Protein AF-A0A928S7Y5-F1 (afdb_monomer)

pLDDT: mean 88.42, std 10.6, range [48.22, 98.12]

Foldseek 3Di:
DDPDDDVVVVVVVVVVVVVVVVVVVVVVVVVVVVLVVQVVVLVVLVVVADFFAALVRCCVSQNAFPDKDFLVRDDQDPDDPPKDDDRDHAQTMWGWHDGPFKIKIFHAHPVRTTHDIDIIGD

Nearest PDB structures (foldseek):
  4ygt-assembly1_A  TM=7.932E-01  e=9.807E-02  Bacillus subtilis subsp. subtilis str. 168
  2oqb-assembly1_B  TM=6.915E-01  e=1.952E+00  Rattus norvegicus
  6j9e-assembly1_J  TM=8.686E-01  e=5.631E+00  Xipdecavirus Xp10
  2khe-assembly1_A  TM=5.164E-01  e=2.353E+00  Thermus thermophilus HB8
  1w5r-assembly1_B  TM=6.915E-01  e=7.689E+00  Mycolicibacte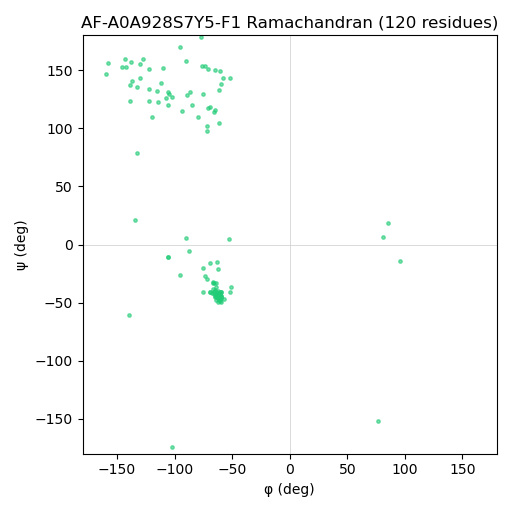rium smegmatis

Structure (mmCIF, N/CA/C/O backbone):
data_AF-A0A928S7Y5-F1
#
_entry.id   AF-A0A928S7Y5-F1
#
loop_
_atom_site.group_PDB
_atom_site.id
_atom_site.type_symbol
_atom_site.label_atom_id
_atom_site.label_alt_id
_atom_site.label_comp_id
_atom_site.label_asym_id
_atom_site.label_entity_id
_atom_site.label_seq_id
_atom_site.pdbx_PDB_ins_code
_atom_site.Cartn_x
_atom_site.Cartn_y
_atom_site.Cartn_z
_atom_site.occupancy
_atom_site.B_iso_or_equiv
_atom_site.auth_seq_id
_atom_site.auth_comp_id
_atom_site.auth_asym_id
_atom_site.auth_atom_id
_atom_site.pdbx_PDB_model_num
ATOM 1 N N . MET A 1 1 ? 12.415 15.844 -67.283 1.00 48.22 1 MET A N 1
ATOM 2 C CA . MET A 1 1 ? 13.534 15.772 -66.318 1.00 48.22 1 MET A CA 1
ATOM 3 C C . MET A 1 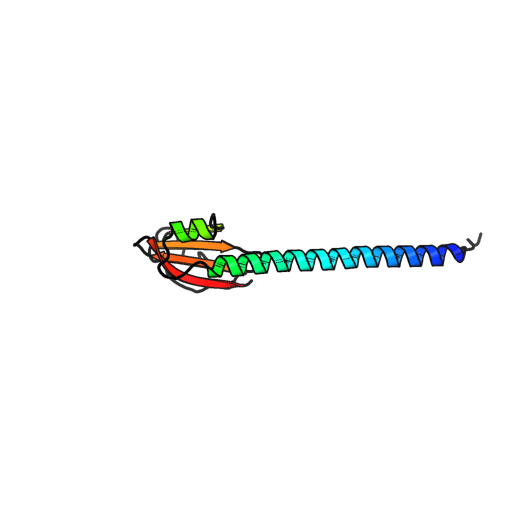1 ? 13.261 14.634 -65.350 1.00 48.22 1 MET A C 1
ATOM 5 O O . MET A 1 1 ? 12.549 14.811 -64.373 1.00 48.22 1 MET A O 1
ATOM 9 N N . SER A 1 2 ? 13.738 13.437 -65.677 1.00 51.12 2 SER A N 1
ATOM 10 C CA . SER A 1 2 ? 13.663 12.265 -64.805 1.00 51.12 2 SER A CA 1
ATOM 11 C C . SER A 1 2 ? 14.773 12.363 -63.760 1.00 51.12 2 SER A C 1
ATOM 13 O O . SER A 1 2 ? 15.949 12.264 -64.107 1.00 51.12 2 SER A O 1
ATOM 15 N N . SER A 1 3 ? 14.402 12.603 -62.501 1.00 61.44 3 SER A N 1
ATOM 16 C CA . SER A 1 3 ? 15.326 12.564 -61.365 1.00 61.44 3 SER A CA 1
ATOM 17 C C . SER A 1 3 ? 15.912 11.154 -61.257 1.00 61.44 3 SER A C 1
ATOM 19 O O . SER A 1 3 ? 15.210 10.216 -60.879 1.00 61.44 3 SER A O 1
ATOM 21 N N . GLN A 1 4 ? 17.173 10.976 -61.664 1.00 61.69 4 GLN A N 1
ATOM 22 C CA . GLN A 1 4 ? 17.891 9.723 -61.453 1.00 61.69 4 GLN A CA 1
ATOM 23 C C . GLN A 1 4 ? 18.213 9.603 -59.964 1.00 61.69 4 GLN A C 1
ATOM 25 O O . GLN A 1 4 ? 19.123 10.252 -59.449 1.00 61.69 4 GLN A O 1
ATOM 30 N N . ILE A 1 5 ? 17.434 8.784 -59.259 1.00 62.56 5 ILE A N 1
ATOM 31 C CA . ILE A 1 5 ? 17.688 8.453 -57.859 1.00 62.56 5 ILE A CA 1
ATOM 32 C C . ILE A 1 5 ? 18.994 7.654 -57.801 1.00 62.56 5 ILE A C 1
ATOM 34 O O . ILE A 1 5 ? 19.087 6.549 -58.329 1.00 62.56 5 ILE A O 1
ATOM 38 N N . ASN A 1 6 ? 20.015 8.237 -57.176 1.00 68.69 6 ASN A N 1
ATOM 39 C CA . ASN A 1 6 ? 21.343 7.646 -57.065 1.00 68.69 6 ASN A CA 1
ATOM 40 C C . ASN A 1 6 ? 21.295 6.435 -56.097 1.00 68.69 6 ASN A C 1
ATOM 42 O O . ASN A 1 6 ? 20.972 6.625 -54.918 1.00 68.69 6 ASN A O 1
ATOM 46 N N . PRO A 1 7 ? 21.589 5.195 -56.540 1.00 66.75 7 PRO A N 1
ATOM 47 C CA . PRO A 1 7 ? 21.388 3.969 -55.749 1.00 66.75 7 PRO A CA 1
ATOM 48 C C . PRO A 1 7 ? 22.220 3.916 -54.456 1.00 66.75 7 PRO A C 1
ATOM 50 O O . PRO A 1 7 ? 21.863 3.215 -53.507 1.00 66.75 7 PRO A O 1
ATOM 53 N N . THR A 1 8 ? 23.297 4.697 -54.375 1.00 70.75 8 THR A N 1
ATOM 54 C CA . THR A 1 8 ? 24.137 4.847 -53.178 1.00 70.75 8 THR A CA 1
ATOM 55 C C . THR A 1 8 ? 23.371 5.474 -52.006 1.00 70.75 8 THR A C 1
ATOM 57 O O . THR A 1 8 ? 23.572 5.085 -50.856 1.00 70.75 8 THR A O 1
ATOM 60 N N . ASN A 1 9 ? 22.420 6.370 -52.292 1.00 77.19 9 ASN A N 1
ATOM 61 C CA . ASN A 1 9 ? 21.606 7.035 -51.272 1.00 77.19 9 ASN A CA 1
ATOM 62 C C . ASN A 1 9 ? 20.585 6.076 -50.644 1.00 77.19 9 ASN A C 1
ATOM 64 O O . ASN A 1 9 ? 20.276 6.201 -49.463 1.00 77.19 9 ASN A O 1
ATOM 68 N N . TYR A 1 10 ? 20.110 5.074 -51.393 1.00 81.44 10 TYR A N 1
ATOM 69 C CA . TYR A 1 10 ? 19.158 4.085 -50.881 1.00 81.44 10 TYR A CA 1
ATOM 70 C C . TYR A 1 10 ? 19.771 3.226 -49.769 1.00 81.44 10 TYR A C 1
ATOM 72 O O . TYR A 1 10 ? 19.163 3.035 -48.720 1.00 81.44 10 TYR A O 1
ATOM 80 N N . ARG A 1 11 ? 21.014 2.761 -49.954 1.00 86.50 11 ARG A N 1
ATOM 81 C CA . ARG A 1 11 ? 21.723 1.969 -48.936 1.00 86.50 11 ARG A CA 1
ATOM 82 C C . ARG A 1 11 ? 21.959 2.767 -47.655 1.00 86.50 11 ARG A C 1
ATOM 84 O O . ARG A 1 11 ? 21.751 2.234 -46.571 1.00 86.50 11 ARG A O 1
ATOM 91 N N . LEU A 1 12 ? 22.347 4.038 -47.779 1.00 87.31 12 LEU A N 1
ATOM 92 C CA . LEU A 1 12 ? 22.537 4.931 -46.634 1.00 87.31 12 LEU A CA 1
ATOM 93 C C . LEU A 1 12 ? 21.228 5.126 -45.851 1.00 87.31 12 LEU A C 1
ATOM 95 O O . LEU A 1 12 ? 21.218 4.990 -44.632 1.00 87.31 12 LEU A O 1
ATOM 99 N N . VAL A 1 13 ? 20.120 5.388 -46.551 1.00 87.75 13 VAL A N 1
ATOM 100 C CA . VAL A 1 13 ? 18.797 5.562 -45.929 1.00 87.75 13 VAL A CA 1
ATOM 101 C C . VAL A 1 13 ? 18.358 4.291 -45.200 1.00 87.75 13 VAL A C 1
ATOM 103 O O . VAL A 1 13 ? 17.895 4.378 -44.067 1.00 87.75 13 VAL A O 1
ATOM 106 N N . VAL A 1 14 ? 18.560 3.109 -45.793 1.00 91.12 14 VAL A N 1
ATOM 107 C CA . VAL A 1 14 ? 18.250 1.827 -45.138 1.00 91.12 14 VAL A CA 1
ATOM 108 C C . VAL A 1 14 ? 19.053 1.651 -43.845 1.00 91.12 14 VAL A C 1
ATOM 110 O O . VAL A 1 14 ? 18.476 1.293 -42.821 1.00 91.12 14 VAL A O 1
ATOM 113 N N . TRP A 1 15 ? 20.354 1.960 -43.843 1.00 94.25 15 TRP A N 1
ATOM 114 C CA . TRP A 1 15 ? 21.174 1.878 -42.627 1.00 94.25 15 TRP A CA 1
ATOM 115 C C . TRP A 1 15 ? 20.746 2.870 -41.544 1.00 94.25 15 TRP A C 1
ATOM 117 O O . TRP A 1 15 ? 20.706 2.503 -40.371 1.00 94.25 15 TRP A O 1
ATOM 127 N N . ILE A 1 16 ? 20.374 4.096 -41.924 1.00 92.94 16 ILE A N 1
ATOM 128 C CA . ILE A 1 16 ? 19.844 5.092 -40.983 1.00 92.94 16 ILE A CA 1
ATOM 129 C C . ILE A 1 16 ? 18.535 4.590 -40.363 1.00 92.94 16 ILE A C 1
ATOM 131 O O . ILE A 1 16 ? 18.375 4.657 -39.148 1.00 92.94 16 ILE A O 1
ATOM 135 N N . LEU A 1 17 ? 17.622 4.031 -41.163 1.00 93.00 17 LEU A N 1
ATOM 136 C CA . LEU A 1 17 ? 16.362 3.480 -40.658 1.00 93.00 17 LEU A CA 1
ATOM 137 C C . LEU A 1 17 ? 16.590 2.307 -39.697 1.00 93.00 17 LEU A C 1
ATOM 139 O O . LEU A 1 17 ? 15.946 2.249 -38.652 1.00 93.00 17 LEU A O 1
ATOM 143 N N . ILE A 1 18 ? 17.533 1.410 -40.002 1.00 94.19 18 ILE A N 1
ATOM 144 C CA . ILE A 1 18 ? 17.913 0.315 -39.098 1.00 94.19 18 ILE A CA 1
ATOM 145 C C . ILE A 1 18 ? 18.466 0.876 -37.783 1.00 94.19 18 ILE A C 1
ATOM 147 O O . ILE A 1 18 ? 18.038 0.446 -36.715 1.00 94.19 18 ILE A O 1
ATOM 151 N N . ALA A 1 19 ? 19.371 1.856 -37.838 1.00 93.50 19 ALA A N 1
ATOM 152 C CA . ALA A 1 19 ? 19.932 2.473 -36.638 1.00 93.50 19 ALA A CA 1
ATOM 153 C C . ALA A 1 19 ? 18.847 3.142 -35.776 1.00 93.50 19 ALA A C 1
ATOM 155 O O . ALA A 1 19 ? 18.824 2.948 -34.562 1.00 93.50 19 ALA A O 1
ATOM 156 N N . VAL A 1 20 ? 17.904 3.860 -36.395 1.00 95.00 20 VAL A N 1
ATOM 157 C CA . VAL A 1 20 ? 16.762 4.470 -35.695 1.00 95.00 20 VAL A CA 1
ATOM 158 C C . VAL A 1 20 ? 15.884 3.403 -35.041 1.00 95.00 20 VAL A C 1
ATOM 160 O O . VAL A 1 20 ? 15.540 3.538 -33.868 1.00 95.00 20 VAL A O 1
ATOM 163 N N . LEU A 1 21 ? 15.560 2.318 -35.751 1.00 93.69 21 LEU A N 1
ATOM 164 C CA . LEU A 1 21 ? 14.771 1.214 -35.196 1.00 93.69 21 LEU A CA 1
ATOM 165 C C . LEU A 1 21 ? 15.475 0.533 -34.017 1.00 93.69 21 LEU A C 1
ATOM 167 O O . LEU A 1 21 ? 14.823 0.221 -33.025 1.00 93.69 21 LEU A O 1
ATOM 171 N N . LEU A 1 22 ? 16.795 0.343 -34.088 1.00 93.81 22 LEU A N 1
ATOM 172 C CA . LEU A 1 22 ? 17.576 -0.225 -32.987 1.00 93.8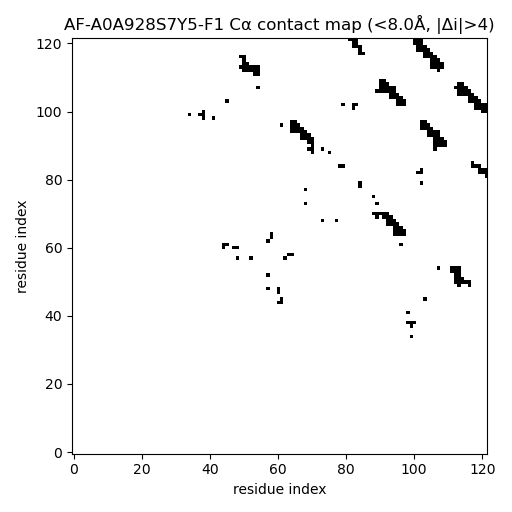1 22 LEU A CA 1
ATOM 173 C C . LEU A 1 22 ? 17.590 0.696 -31.762 1.00 93.81 22 LEU A C 1
ATOM 175 O O . LEU A 1 22 ? 17.406 0.220 -30.642 1.00 93.81 22 LEU A O 1
ATOM 179 N N . ILE A 1 23 ? 17.750 2.007 -31.963 1.00 93.06 23 ILE A N 1
ATOM 180 C CA . ILE A 1 23 ? 17.706 2.994 -30.875 1.00 93.06 23 ILE A CA 1
ATOM 181 C C . ILE A 1 23 ? 16.322 2.987 -30.220 1.00 93.06 23 ILE A C 1
ATOM 183 O O . ILE A 1 23 ? 16.226 2.840 -29.002 1.00 93.06 23 ILE A O 1
ATOM 187 N N . LEU A 1 24 ? 15.247 3.059 -31.008 1.00 92.69 24 LEU A N 1
ATOM 188 C CA . LEU A 1 24 ? 13.879 3.012 -30.486 1.00 92.69 24 LEU A CA 1
ATOM 189 C C . LEU A 1 24 ? 13.585 1.690 -29.763 1.00 92.69 24 LEU A C 1
ATOM 191 O O . LEU A 1 24 ? 13.009 1.699 -28.675 1.00 92.69 24 LEU A O 1
ATOM 195 N N . GLY A 1 25 ? 14.038 0.565 -30.319 1.00 91.88 25 GLY A N 1
ATOM 196 C CA . GLY A 1 25 ? 13.932 -0.748 -29.686 1.00 91.88 25 GLY A CA 1
ATOM 197 C C . GLY A 1 25 ? 14.648 -0.803 -28.335 1.00 91.88 25 GLY A C 1
ATOM 198 O O . GLY A 1 25 ? 14.064 -1.249 -27.349 1.00 91.88 25 GLY A O 1
ATOM 199 N N . SER A 1 26 ? 15.878 -0.286 -28.252 1.00 91.19 26 SER A N 1
ATOM 200 C CA . SER A 1 26 ? 16.627 -0.227 -26.988 1.00 91.19 26 SER A CA 1
ATOM 201 C C . SER A 1 26 ? 15.958 0.665 -25.942 1.00 91.19 26 SER A C 1
ATOM 203 O O . SER A 1 26 ? 15.936 0.307 -24.764 1.00 91.19 26 SER A O 1
ATOM 205 N N . LEU A 1 27 ? 15.347 1.778 -26.366 1.00 90.12 27 LEU A N 1
ATOM 206 C CA . LEU A 1 27 ? 14.617 2.675 -25.474 1.00 90.12 27 LEU A CA 1
ATOM 207 C C . LEU A 1 27 ? 13.412 1.953 -24.860 1.00 90.12 27 LEU A C 1
ATOM 209 O O . LEU A 1 27 ? 13.195 2.025 -23.653 1.00 90.12 27 LEU A O 1
ATOM 213 N N . PHE A 1 28 ? 12.668 1.200 -25.672 1.00 88.88 28 PHE A N 1
ATOM 214 C CA . PHE A 1 28 ? 11.512 0.437 -25.207 1.00 88.88 28 PHE A CA 1
ATOM 215 C C . PHE A 1 28 ? 11.904 -0.641 -24.186 1.00 88.88 28 PHE A C 1
ATOM 217 O O . PHE A 1 28 ? 11.260 -0.784 -23.146 1.00 88.88 28 PHE A O 1
ATOM 224 N N . VAL A 1 29 ? 13.004 -1.358 -24.438 1.00 88.25 29 VAL A N 1
ATOM 225 C CA . VAL A 1 29 ? 13.540 -2.357 -23.499 1.00 88.25 29 VAL A CA 1
ATOM 226 C C . VAL A 1 29 ? 13.982 -1.703 -22.188 1.00 88.25 29 VAL A C 1
ATOM 228 O O . VAL A 1 29 ? 13.639 -2.202 -21.116 1.00 88.25 29 VAL A O 1
ATOM 231 N N . ALA A 1 30 ? 14.693 -0.574 -22.252 1.00 86.69 30 ALA A N 1
ATOM 232 C CA . ALA A 1 30 ? 15.136 0.151 -21.064 1.00 86.69 30 ALA A CA 1
ATOM 233 C C . ALA A 1 30 ? 13.948 0.604 -20.199 1.00 86.69 30 ALA A C 1
ATOM 235 O O . ALA A 1 30 ? 13.953 0.383 -18.988 1.00 86.69 30 ALA A O 1
ATOM 236 N N . VAL A 1 31 ? 12.897 1.153 -20.817 1.00 84.75 31 VAL A N 1
ATOM 237 C CA . VAL A 1 31 ? 11.660 1.534 -20.117 1.00 84.75 31 VAL A CA 1
ATOM 238 C C . VAL A 1 31 ? 11.013 0.321 -19.442 1.00 84.75 31 VAL A C 1
ATOM 240 O O . VAL A 1 31 ? 10.650 0.397 -18.269 1.00 84.75 31 VAL A O 1
ATOM 243 N N . GLY A 1 32 ? 10.924 -0.818 -20.135 1.00 78.69 32 GLY A N 1
ATOM 244 C CA . GLY A 1 32 ? 10.370 -2.050 -19.566 1.00 78.69 32 GLY A CA 1
ATOM 245 C C . GLY A 1 32 ? 11.136 -2.555 -18.337 1.00 78.69 32 GLY A C 1
ATOM 246 O O . GLY A 1 32 ? 10.523 -2.966 -17.350 1.00 78.69 32 GLY A O 1
ATOM 247 N N . ILE A 1 33 ? 12.471 -2.485 -18.361 1.00 79.62 33 ILE A N 1
ATOM 248 C CA . ILE A 1 33 ? 13.319 -2.869 -17.221 1.00 79.62 33 ILE A CA 1
ATOM 249 C C . ILE A 1 33 ? 13.067 -1.945 -16.028 1.00 79.62 33 ILE A C 1
ATOM 251 O O . ILE A 1 33 ? 12.843 -2.431 -14.921 1.00 79.62 33 ILE A O 1
ATOM 255 N N . VAL A 1 34 ? 13.047 -0.630 -16.256 1.00 79.25 34 VAL A N 1
ATOM 256 C CA . VAL A 1 34 ? 12.827 0.367 -15.199 1.00 79.25 34 VAL A CA 1
ATOM 257 C C . VAL A 1 34 ? 11.464 0.165 -14.531 1.00 79.25 34 VAL A C 1
ATOM 259 O O . VAL A 1 34 ? 11.388 0.097 -13.304 1.00 79.25 34 VAL A O 1
ATOM 262 N N . LEU A 1 35 ? 10.397 -0.015 -15.316 1.00 75.69 35 LEU A N 1
ATOM 263 C CA . LEU A 1 35 ? 9.055 -0.278 -14.783 1.00 75.69 35 LEU A CA 1
ATOM 264 C C . LEU A 1 35 ? 9.010 -1.561 -13.940 1.00 75.69 35 LEU A C 1
ATOM 266 O O . LEU A 1 35 ? 8.399 -1.584 -12.869 1.00 75.69 35 LEU A O 1
ATOM 270 N N . LYS A 1 36 ? 9.700 -2.620 -14.381 1.00 73.12 36 LYS A N 1
ATOM 271 C CA . LYS A 1 36 ? 9.783 -3.880 -13.634 1.00 73.12 36 LYS A CA 1
ATOM 272 C C . LYS A 1 36 ? 10.527 -3.713 -12.305 1.00 73.12 36 LYS A C 1
ATOM 274 O O . LYS A 1 36 ? 10.086 -4.274 -11.300 1.00 73.12 36 LYS A O 1
ATOM 279 N N . SER A 1 37 ? 11.614 -2.941 -12.282 1.00 71.12 37 SER A N 1
ATOM 280 C CA . SER A 1 37 ? 12.368 -2.653 -11.057 1.00 71.12 37 SER A CA 1
ATOM 281 C C . SER A 1 37 ? 11.502 -1.935 -10.021 1.00 71.12 37 SER A C 1
ATOM 283 O O . SER A 1 37 ? 11.401 -2.423 -8.894 1.00 71.12 37 SER A O 1
ATOM 285 N N . PHE A 1 38 ? 10.781 -0.879 -10.414 1.00 71.81 38 PHE A N 1
ATOM 286 C CA . PHE A 1 38 ? 9.874 -0.160 -9.510 1.00 71.81 38 PHE A CA 1
ATOM 287 C C . PHE A 1 38 ? 8.765 -1.053 -8.940 1.00 71.81 38 PHE A C 1
ATOM 289 O O . PHE A 1 38 ? 8.457 -0.986 -7.747 1.00 71.81 38 PHE A O 1
ATOM 296 N N . ARG A 1 39 ? 8.187 -1.935 -9.766 1.00 74.00 39 ARG A N 1
ATOM 297 C CA . ARG A 1 39 ? 7.173 -2.890 -9.300 1.00 74.00 39 ARG A CA 1
ATOM 298 C C . ARG A 1 39 ? 7.743 -3.857 -8.263 1.00 74.00 39 ARG A C 1
ATOM 300 O O . ARG A 1 39 ? 7.112 -4.085 -7.234 1.00 74.00 39 ARG A O 1
ATOM 307 N N . SER A 1 40 ? 8.935 -4.404 -8.509 1.00 71.06 40 SER A N 1
ATOM 308 C CA . SER A 1 40 ? 9.568 -5.349 -7.581 1.00 71.06 40 SER A CA 1
ATOM 309 C C . SER A 1 40 ? 9.886 -4.717 -6.224 1.00 71.06 40 SER A C 1
ATOM 311 O O . SER A 1 40 ? 9.585 -5.306 -5.190 1.00 71.06 40 SER A O 1
ATOM 313 N N . GLU A 1 41 ? 10.399 -3.486 -6.219 1.00 78.12 41 GLU A N 1
ATOM 314 C CA . GLU A 1 41 ? 10.722 -2.757 -4.992 1.00 78.12 41 GLU A CA 1
ATOM 315 C C . GLU A 1 41 ? 9.467 -2.448 -4.168 1.00 78.12 41 GLU A C 1
ATOM 317 O O . GLU A 1 41 ? 9.456 -2.617 -2.946 1.00 78.12 41 GLU A O 1
ATOM 322 N N . THR A 1 42 ? 8.378 -2.073 -4.846 1.00 81.94 42 THR A N 1
ATOM 323 C CA . THR A 1 42 ? 7.085 -1.806 -4.206 1.00 81.94 42 THR A CA 1
ATOM 324 C C . THR A 1 42 ? 6.550 -3.057 -3.505 1.00 81.94 42 THR A C 1
ATOM 326 O O . THR A 1 42 ? 6.188 -3.002 -2.331 1.00 81.94 42 THR A O 1
ATOM 329 N N . VAL A 1 43 ? 6.557 -4.207 -4.189 1.00 81.69 43 VAL A N 1
ATOM 330 C CA . VAL A 1 43 ? 6.071 -5.478 -3.628 1.00 81.69 43 VAL A CA 1
ATOM 331 C C . VAL A 1 43 ? 6.897 -5.914 -2.419 1.00 81.69 43 VAL A C 1
ATOM 333 O O . VAL A 1 43 ? 6.327 -6.297 -1.399 1.00 81.69 43 VAL A O 1
ATOM 336 N N . GLU A 1 44 ? 8.225 -5.848 -2.506 1.00 86.75 44 GLU A N 1
ATOM 337 C CA . GLU A 1 44 ? 9.097 -6.252 -1.396 1.00 86.75 44 GLU A CA 1
ATOM 338 C C . GLU A 1 44 ? 8.970 -5.323 -0.184 1.00 86.75 44 GLU A C 1
ATOM 340 O O . GLU A 1 44 ? 9.046 -5.775 0.958 1.00 86.75 44 GLU A O 1
ATOM 345 N N . THR A 1 45 ? 8.719 -4.034 -0.409 1.00 89.00 45 THR A N 1
ATOM 346 C CA . THR A 1 45 ? 8.481 -3.077 0.679 1.00 89.00 45 THR A CA 1
ATOM 347 C C . THR A 1 45 ? 7.144 -3.346 1.369 1.00 89.00 45 THR A C 1
ATOM 349 O O . THR A 1 45 ? 7.075 -3.340 2.596 1.00 89.00 45 THR A O 1
ATOM 352 N N . TRP A 1 46 ? 6.093 -3.662 0.607 1.00 92.06 46 TRP A N 1
ATOM 353 C CA . TRP A 1 46 ? 4.758 -3.941 1.150 1.00 92.06 46 TRP A CA 1
ATOM 354 C C . TRP A 1 46 ? 4.700 -5.222 1.984 1.00 92.06 46 TRP A C 1
ATOM 356 O O . TRP A 1 46 ? 3.991 -5.260 2.984 1.00 92.06 46 TRP A O 1
ATOM 366 N N . LYS A 1 47 ? 5.506 -6.236 1.647 1.00 90.56 47 LYS A N 1
ATOM 367 C CA . LYS A 1 47 ? 5.634 -7.478 2.435 1.00 90.56 47 LYS A CA 1
ATOM 368 C C . LYS A 1 47 ? 6.189 -7.277 3.849 1.00 90.56 47 LYS A C 1
ATOM 370 O O . LYS A 1 47 ? 6.115 -8.199 4.658 1.00 90.56 47 LYS A O 1
ATOM 375 N N . ARG A 1 48 ? 6.784 -6.116 4.146 1.00 92.31 48 ARG A N 1
ATOM 376 C CA . ARG A 1 48 ? 7.322 -5.814 5.482 1.00 92.31 48 ARG A CA 1
ATOM 377 C C . ARG A 1 48 ? 6.233 -5.490 6.497 1.00 92.31 48 ARG A C 1
ATOM 379 O O . ARG A 1 48 ? 6.513 -5.586 7.683 1.00 92.31 48 ARG A O 1
ATOM 386 N N . VAL A 1 49 ? 5.041 -5.110 6.038 1.00 96.06 49 VAL A N 1
ATOM 387 C CA . VAL A 1 49 ? 3.907 -4.800 6.909 1.00 96.06 49 VAL A CA 1
ATOM 388 C C . VAL A 1 49 ? 3.137 -6.074 7.227 1.00 96.06 49 VAL A C 1
ATOM 390 O O . VAL A 1 49 ? 2.799 -6.847 6.329 1.00 96.06 49 VAL A O 1
ATOM 393 N N . GLN A 1 50 ? 2.849 -6.279 8.507 1.00 96.94 50 GLN A N 1
ATOM 394 C CA . GLN A 1 50 ? 2.162 -7.453 9.028 1.00 96.94 50 GLN A CA 1
ATOM 395 C C . GLN A 1 50 ? 0.961 -7.059 9.891 1.00 96.94 50 GLN A C 1
ATOM 397 O O . GLN A 1 50 ? 0.849 -5.942 10.393 1.00 96.94 50 GLN A O 1
ATOM 402 N N . ILE A 1 51 ? 0.037 -8.006 10.061 1.00 97.50 51 ILE A N 1
ATOM 403 C CA . ILE A 1 51 ? -1.073 -7.862 11.007 1.00 97.50 51 ILE A CA 1
ATOM 404 C C . ILE A 1 51 ? -0.489 -7.710 12.418 1.00 97.50 51 ILE A C 1
ATOM 406 O O . ILE A 1 51 ? 0.381 -8.482 12.816 1.00 97.50 51 ILE A O 1
ATOM 410 N N . GLY A 1 52 ? -0.981 -6.724 13.165 1.00 97.81 52 GLY A N 1
ATOM 411 C CA . GLY A 1 52 ? -0.501 -6.352 14.496 1.00 97.81 52 GLY A CA 1
ATOM 412 C C . GLY A 1 52 ? 0.513 -5.204 14.520 1.00 97.81 52 GLY A C 1
ATOM 413 O O . GLY A 1 52 ? 0.719 -4.623 15.589 1.00 97.81 52 GLY A O 1
ATOM 414 N N . ASP A 1 53 ? 1.100 -4.821 13.380 1.00 98.00 53 ASP A N 1
ATOM 415 C CA . ASP A 1 53 ? 1.990 -3.654 13.309 1.00 98.00 53 ASP A CA 1
ATOM 416 C C . ASP A 1 53 ? 1.256 -2.375 13.720 1.00 98.00 53 ASP A C 1
ATOM 418 O O . ASP A 1 53 ? 0.054 -2.238 13.506 1.00 98.00 53 ASP A O 1
ATOM 422 N N . THR A 1 54 ? 1.964 -1.411 14.306 1.00 98.12 54 THR A N 1
ATOM 423 C CA . THR A 1 54 ? 1.365 -0.110 14.633 1.00 98.12 54 THR A CA 1
ATOM 424 C C . THR A 1 54 ? 1.210 0.754 13.385 1.00 98.12 54 THR A C 1
ATOM 426 O O . THR A 1 54 ? 1.999 0.651 12.443 1.00 98.12 54 THR A O 1
ATOM 429 N N . GLU A 1 55 ? 0.244 1.674 13.392 1.00 97.31 55 GLU A N 1
ATOM 430 C CA . GLU A 1 55 ? 0.085 2.661 12.315 1.00 97.31 55 GLU A CA 1
ATOM 431 C C . GLU A 1 55 ? 1.402 3.412 12.020 1.00 97.31 55 GLU A C 1
ATOM 433 O O . GLU A 1 55 ? 1.767 3.608 10.857 1.00 97.31 55 GLU A O 1
ATOM 438 N N . ASP A 1 56 ? 2.158 3.775 13.058 1.00 97.56 56 ASP A N 1
ATOM 439 C CA . ASP A 1 56 ? 3.450 4.452 12.912 1.00 97.56 56 ASP A CA 1
ATOM 440 C C . ASP A 1 56 ? 4.514 3.564 12.254 1.00 97.56 56 ASP A C 1
ATOM 442 O O . ASP A 1 56 ? 5.289 4.048 11.423 1.00 97.56 56 ASP A O 1
ATOM 446 N N . ALA A 1 57 ? 4.547 2.263 12.567 1.00 97.12 57 ALA A N 1
ATOM 447 C CA . ALA A 1 57 ? 5.452 1.318 11.916 1.00 97.12 57 ALA A CA 1
ATOM 448 C C . ALA A 1 57 ? 5.128 1.186 10.421 1.00 97.12 57 ALA A C 1
ATOM 450 O O . ALA A 1 57 ? 6.034 1.254 9.587 1.00 97.12 57 ALA A O 1
ATOM 451 N N . VAL A 1 58 ? 3.839 1.109 10.068 1.00 97.12 58 VAL A N 1
ATOM 452 C CA . VAL A 1 58 ? 3.377 1.089 8.670 1.00 97.12 58 VAL A CA 1
ATOM 453 C C . VAL A 1 58 ? 3.811 2.353 7.935 1.00 97.12 58 VAL A C 1
ATOM 455 O O . VAL A 1 58 ? 4.400 2.275 6.857 1.00 97.12 58 VAL A O 1
ATOM 458 N N . ARG A 1 59 ? 3.570 3.532 8.518 1.00 96.56 59 ARG A N 1
ATOM 459 C CA . ARG A 1 59 ? 3.949 4.819 7.913 1.00 96.56 59 ARG A CA 1
ATOM 460 C C . ARG A 1 59 ? 5.460 4.990 7.801 1.00 96.56 59 ARG A C 1
ATOM 462 O O . ARG A 1 59 ? 5.931 5.585 6.837 1.00 96.56 59 ARG A O 1
ATOM 469 N N . THR A 1 60 ? 6.225 4.447 8.742 1.00 95.75 60 THR A N 1
ATOM 470 C CA . THR A 1 60 ? 7.692 4.452 8.681 1.00 95.75 60 THR A CA 1
ATOM 471 C C . THR A 1 60 ? 8.200 3.535 7.569 1.00 95.75 60 THR A C 1
ATOM 473 O O . THR A 1 60 ? 9.118 3.906 6.841 1.00 95.75 60 THR A O 1
ATOM 476 N N . ALA A 1 61 ? 7.592 2.358 7.402 1.00 94.50 61 ALA A N 1
ATOM 477 C CA . ALA A 1 61 ? 7.998 1.379 6.399 1.00 94.50 61 ALA A CA 1
ATOM 478 C C . ALA A 1 61 ? 7.581 1.765 4.972 1.00 94.50 61 ALA A C 1
ATOM 480 O O . ALA A 1 61 ? 8.350 1.564 4.033 1.00 94.50 61 ALA A O 1
ATOM 481 N N . LEU A 1 62 ? 6.365 2.292 4.805 1.00 94.12 62 LEU A N 1
ATOM 482 C CA . LEU A 1 62 ? 5.745 2.546 3.499 1.00 94.12 62 LEU A CA 1
ATOM 483 C C . LEU A 1 62 ? 5.719 4.028 3.105 1.00 94.12 62 LEU A C 1
ATOM 485 O O . LEU A 1 62 ? 5.379 4.366 1.972 1.00 94.12 62 LEU A O 1
ATOM 489 N N . GLY A 1 63 ? 6.045 4.923 4.035 1.00 94.12 63 GLY A N 1
ATOM 490 C CA . GLY A 1 63 ? 5.930 6.361 3.849 1.00 94.12 63 GLY A CA 1
ATOM 491 C C . GLY A 1 63 ? 4.488 6.866 3.950 1.00 94.12 63 GLY A C 1
ATOM 492 O O . GLY A 1 63 ? 3.627 6.315 4.648 1.00 94.12 63 GLY A O 1
ATOM 493 N N . LYS A 1 64 ? 4.222 7.974 3.253 1.00 95.19 64 LYS A N 1
ATOM 494 C CA . LYS A 1 64 ? 2.918 8.642 3.270 1.00 95.19 64 LYS A CA 1
ATOM 495 C C . LYS A 1 64 ? 1.900 7.853 2.429 1.00 95.19 64 LYS A C 1
ATOM 497 O O . LYS A 1 64 ? 2.190 7.578 1.265 1.00 95.19 64 LYS A O 1
ATOM 502 N N . PRO A 1 65 ? 0.703 7.541 2.959 1.00 96.25 65 PRO A N 1
ATOM 503 C CA . PRO A 1 65 ? -0.341 6.898 2.172 1.00 96.25 65 PRO A CA 1
ATOM 504 C C . PRO A 1 65 ? -0.825 7.814 1.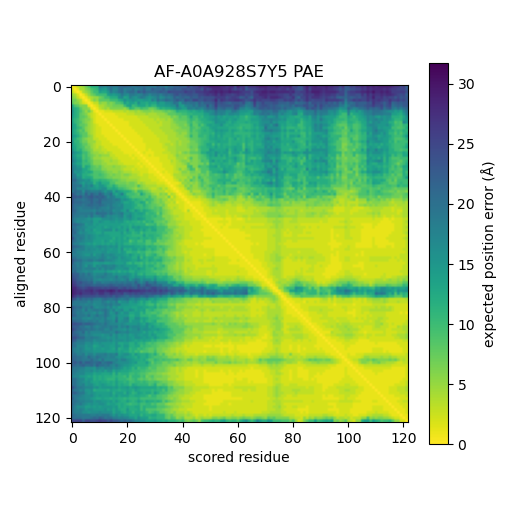042 1.00 96.25 65 PRO A C 1
ATOM 506 O O . PRO A 1 65 ? -0.834 9.041 1.167 1.00 96.25 65 PRO A O 1
ATOM 509 N N . PHE A 1 66 ? -1.268 7.202 -0.055 1.00 95.12 66 PHE A N 1
ATOM 510 C CA . PHE A 1 66 ? -1.917 7.899 -1.163 1.00 95.12 66 PHE A CA 1
ATOM 511 C C . PHE A 1 66 ? -3.250 8.509 -0.718 1.00 95.12 66 PHE A C 1
ATOM 513 O O . PHE A 1 66 ? -3.540 9.669 -1.017 1.00 95.12 66 PHE A O 1
ATOM 520 N N . ARG A 1 67 ? -4.051 7.734 0.023 1.00 94.81 67 ARG A N 1
ATOM 521 C CA . ARG A 1 67 ? -5.307 8.171 0.643 1.00 94.81 67 ARG A CA 1
ATOM 522 C C . ARG A 1 67 ? -5.470 7.533 2.012 1.00 94.81 67 ARG A C 1
ATOM 524 O O . ARG A 1 67 ? -4.983 6.435 2.255 1.00 94.81 67 ARG A O 1
ATOM 531 N N . GLU A 1 68 ? -6.200 8.209 2.882 1.00 94.88 68 GLU A N 1
ATOM 532 C CA . GLU A 1 68 ? -6.603 7.682 4.179 1.00 94.88 68 GLU A CA 1
ATOM 533 C C . GLU A 1 68 ? -8.068 8.029 4.433 1.00 94.88 68 GLU A C 1
ATOM 535 O O . GLU A 1 68 ? -8.525 9.124 4.098 1.00 94.88 68 GLU A O 1
ATOM 540 N N . TYR A 1 69 ? -8.806 7.087 5.012 1.00 94.75 69 TYR A N 1
ATOM 541 C CA . TYR A 1 69 ? -10.207 7.277 5.374 1.00 94.75 69 TYR A CA 1
ATOM 542 C C . TYR A 1 69 ? -10.433 6.798 6.801 1.00 94.75 69 TYR A C 1
ATOM 544 O O . TYR A 1 69 ? -9.956 5.731 7.182 1.00 94.75 69 TYR A O 1
ATOM 552 N N . SER A 1 70 ? -11.164 7.582 7.593 1.00 93.06 70 SER A N 1
ATOM 553 C CA . SER A 1 70 ? -11.667 7.151 8.897 1.00 93.06 70 SER A CA 1
ATOM 554 C C . SER A 1 70 ? -13.045 6.511 8.756 1.00 93.06 70 SER A C 1
ATOM 556 O O . SER A 1 70 ? -13.779 6.825 7.817 1.00 93.06 70 SER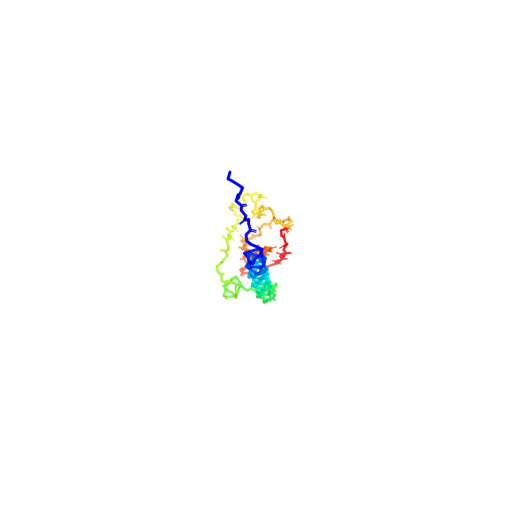 A O 1
ATOM 558 N N . ALA A 1 71 ? -13.423 5.680 9.727 1.00 90.56 71 ALA A N 1
ATOM 559 C CA . ALA A 1 71 ? -14.753 5.075 9.811 1.00 90.56 71 ALA A CA 1
ATOM 560 C C . ALA A 1 71 ? -15.889 6.115 9.693 1.00 90.56 71 ALA A C 1
ATOM 562 O O . ALA A 1 71 ? -16.897 5.868 9.046 1.00 90.56 71 ALA A O 1
ATOM 563 N N . GLU A 1 72 ? -15.697 7.311 10.257 1.00 85.94 72 GLU A N 1
ATOM 564 C CA . GLU A 1 72 ? -16.684 8.402 10.243 1.00 85.94 72 GLU A CA 1
ATOM 565 C C . GLU A 1 72 ? -16.827 9.102 8.883 1.00 85.94 72 GLU A C 1
ATOM 567 O O . GLU A 1 72 ? -17.868 9.684 8.588 1.00 85.94 72 GLU A O 1
ATOM 572 N N . LYS A 1 73 ? -15.765 9.099 8.069 1.00 76.69 73 LYS A N 1
ATOM 573 C CA . LYS A 1 73 ? -15.699 9.840 6.796 1.00 76.69 73 LYS A CA 1
ATOM 574 C C . LYS A 1 73 ? -15.814 8.944 5.574 1.00 76.69 73 LYS A C 1
ATOM 576 O O . LYS A 1 73 ? -15.937 9.450 4.459 1.00 76.69 73 LYS A O 1
ATOM 581 N N . ALA A 1 74 ? -15.734 7.634 5.756 1.00 71.75 74 ALA A N 1
ATOM 582 C CA . ALA A 1 74 ? -15.883 6.696 4.670 1.00 71.75 74 ALA A CA 1
ATOM 583 C C . ALA A 1 74 ? -17.350 6.648 4.231 1.00 71.75 74 ALA A C 1
ATOM 585 O O . ALA A 1 74 ? -18.171 5.926 4.789 1.00 71.75 74 ALA A O 1
ATOM 586 N N . SER A 1 75 ? -17.678 7.389 3.170 1.00 62.12 75 SER A N 1
ATOM 587 C CA . SER A 1 75 ? -18.746 6.949 2.271 1.00 62.12 75 SER A CA 1
ATOM 588 C C . SER A 1 75 ? -18.428 5.506 1.871 1.00 62.12 75 SER A C 1
ATOM 590 O O . SER A 1 75 ? -17.249 5.215 1.678 1.00 62.12 75 SER A O 1
ATOM 592 N N . GLN A 1 76 ? -19.423 4.630 1.727 1.00 65.56 76 GLN A N 1
ATOM 593 C CA . GLN A 1 76 ? -19.295 3.170 1.515 1.00 65.56 76 GLN A CA 1
ATOM 594 C C . GLN A 1 76 ? -18.373 2.708 0.350 1.00 65.56 76 GLN A C 1
ATOM 596 O O . GLN A 1 76 ? -18.279 1.520 0.063 1.00 65.56 76 GLN A O 1
ATOM 601 N N . GLN A 1 77 ? -17.682 3.620 -0.335 1.00 78.81 77 GLN A N 1
ATOM 602 C CA . GLN A 1 77 ? -16.768 3.396 -1.447 1.00 78.81 77 GLN A CA 1
ATOM 603 C C . GLN A 1 77 ? -15.462 4.183 -1.243 1.00 78.81 77 GLN A C 1
ATOM 605 O O . GLN A 1 77 ? -15.251 5.240 -1.834 1.00 78.81 77 GLN A O 1
ATOM 610 N N . TYR A 1 78 ? -14.566 3.674 -0.398 1.00 88.06 78 TYR A N 1
ATOM 611 C CA . TYR A 1 78 ? -13.210 4.225 -0.231 1.00 88.06 78 TYR A CA 1
ATOM 612 C C . TYR A 1 78 ? -12.179 3.582 -1.180 1.00 88.06 78 TYR A C 1
ATOM 614 O O . TYR A 1 78 ? -10.983 3.857 -1.091 1.00 88.06 78 TYR A O 1
ATOM 622 N N . TYR A 1 79 ? -12.631 2.715 -2.087 1.00 92.06 79 TYR A N 1
ATOM 623 C CA . TYR A 1 79 ? 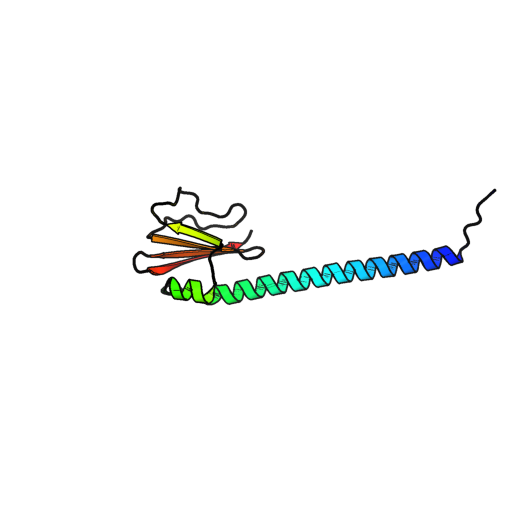-11.783 1.957 -3.003 1.00 92.06 79 TYR A CA 1
ATOM 624 C C . TYR A 1 79 ? -11.203 2.826 -4.123 1.00 92.06 79 TYR A C 1
ATOM 626 O O . TYR A 1 79 ? -11.782 3.835 -4.537 1.00 92.06 79 TYR A O 1
ATOM 634 N N . VAL A 1 80 ? -10.052 2.411 -4.647 1.00 91.38 80 VAL A N 1
ATOM 635 C CA . VAL A 1 80 ? -9.424 3.055 -5.803 1.00 91.38 80 VAL A CA 1
ATOM 636 C C . VAL A 1 80 ? -10.024 2.473 -7.082 1.00 91.38 80 VAL A C 1
ATOM 638 O O . VAL A 1 80 ? -9.945 1.270 -7.324 1.00 91.38 80 VAL A O 1
ATOM 641 N N . HIS A 1 81 ? -10.632 3.328 -7.907 1.00 92.00 81 HIS A N 1
ATOM 642 C CA . HIS A 1 81 ? -11.213 2.910 -9.182 1.00 92.00 81 HIS A CA 1
ATOM 643 C C . HIS A 1 81 ? -10.150 2.303 -10.108 1.00 92.00 81 HIS A C 1
ATOM 645 O O . HIS A 1 81 ? -9.049 2.839 -10.218 1.00 92.00 81 HIS A O 1
ATOM 651 N N . GLY A 1 82 ? -10.501 1.207 -10.785 1.00 92.12 82 GLY A N 1
ATOM 652 C CA . GLY A 1 82 ? -9.591 0.489 -11.678 1.00 92.12 82 GLY A CA 1
ATOM 653 C C . GLY A 1 82 ? -8.623 -0.461 -10.973 1.00 92.12 82 GLY A C 1
ATOM 654 O O . GLY A 1 82 ? -7.765 -1.011 -11.642 1.00 92.12 82 GLY A O 1
ATOM 655 N N . TYR A 1 83 ? -8.757 -0.669 -9.658 1.00 93.94 83 TYR A N 1
ATOM 656 C CA . TYR A 1 83 ? -7.973 -1.651 -8.914 1.00 93.94 83 TYR A CA 1
ATOM 657 C C . TYR A 1 83 ? -8.868 -2.664 -8.202 1.00 93.94 83 TYR A C 1
ATOM 659 O O . TYR A 1 83 ? -9.988 -2.365 -7.771 1.00 93.94 83 TYR A O 1
ATOM 667 N N . HIS A 1 84 ? -8.333 -3.869 -8.027 1.00 94.44 84 HIS A N 1
ATOM 668 C CA . HIS A 1 84 ? -8.925 -4.888 -7.175 1.00 94.44 84 HIS A CA 1
ATOM 669 C C . HIS A 1 84 ? -9.068 -4.351 -5.746 1.00 94.44 84 HIS A C 1
ATOM 671 O O . HIS A 1 84 ? -8.202 -3.634 -5.237 1.00 94.44 84 HIS A O 1
ATOM 677 N N . HIS A 1 85 ? -10.156 -4.727 -5.084 1.00 93.62 85 HIS A N 1
ATOM 678 C CA . HIS A 1 85 ? -10.427 -4.348 -3.705 1.00 93.62 85 HIS A CA 1
ATOM 679 C C . HIS A 1 85 ? -11.109 -5.488 -2.952 1.00 93.62 85 HIS A C 1
ATOM 681 O O . HIS A 1 85 ? -11.690 -6.396 -3.547 1.00 93.62 85 HIS A O 1
ATOM 687 N N . LYS A 1 86 ? -11.020 -5.418 -1.626 1.00 92.19 86 LYS A N 1
ATOM 688 C CA . LYS A 1 86 ? -11.755 -6.272 -0.700 1.00 92.19 86 LYS A CA 1
ATOM 689 C C . LYS A 1 86 ? -12.857 -5.432 -0.076 1.00 92.19 86 LYS A C 1
ATOM 691 O O . LYS A 1 86 ? -12.556 -4.423 0.560 1.00 92.19 86 LYS A O 1
ATOM 696 N N . GLU A 1 87 ? -14.106 -5.841 -0.267 1.00 89.88 87 GLU A N 1
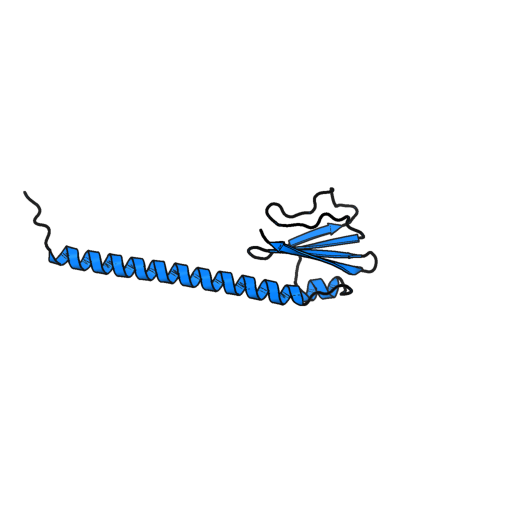ATOM 697 C CA . GLU A 1 87 ? -15.234 -5.180 0.381 1.00 89.88 87 GLU A CA 1
ATOM 698 C C . GLU A 1 87 ? -15.202 -5.446 1.887 1.00 89.88 87 GLU A C 1
ATOM 700 O O . GLU A 1 87 ? -15.234 -6.598 2.328 1.00 89.88 87 GLU A O 1
ATOM 705 N N . ARG A 1 88 ? -15.076 -4.376 2.677 1.00 88.88 88 ARG A N 1
ATOM 706 C CA . ARG A 1 88 ? -15.015 -4.449 4.140 1.00 88.88 88 ARG A CA 1
ATOM 707 C C . ARG A 1 88 ? -15.370 -3.105 4.768 1.00 88.88 88 ARG A C 1
ATOM 709 O O . ARG A 1 88 ? -14.997 -2.055 4.243 1.00 88.88 88 ARG A O 1
ATOM 716 N N . ASP A 1 89 ? -15.997 -3.142 5.935 1.00 90.06 89 ASP A N 1
ATOM 717 C CA . ASP A 1 89 ? -16.168 -1.962 6.781 1.00 90.06 89 ASP A CA 1
ATOM 718 C C . ASP A 1 89 ? -14.843 -1.509 7.418 1.00 90.06 89 ASP A C 1
ATOM 720 O O . ASP A 1 89 ? -13.939 -2.306 7.681 1.00 90.06 89 ASP A O 1
ATOM 724 N N . ILE A 1 90 ? -14.728 -0.208 7.689 1.00 91.25 90 ILE A N 1
ATOM 725 C CA . ILE A 1 90 ? -13.564 0.369 8.371 1.00 91.25 90 ILE A CA 1
ATOM 726 C C . ILE A 1 90 ? -13.857 0.441 9.870 1.00 91.25 90 ILE A C 1
ATOM 728 O O . ILE A 1 90 ? -14.709 1.218 10.295 1.00 91.25 90 ILE A O 1
ATOM 732 N N . SER A 1 91 ? -13.111 -0.316 10.678 1.00 91.31 91 SER A N 1
ATOM 733 C CA . SER A 1 91 ? -13.250 -0.300 12.142 1.00 91.31 91 SER A CA 1
ATOM 734 C C . SER A 1 91 ? -12.806 1.029 12.765 1.00 91.31 91 SER A C 1
ATOM 736 O O . SER A 1 91 ? -13.457 1.541 13.681 1.00 91.31 91 SER A O 1
ATOM 738 N N . HIS A 1 92 ? -11.689 1.585 12.283 1.00 94.88 92 HIS A N 1
ATOM 739 C CA . HIS A 1 92 ? -11.171 2.885 12.710 1.00 94.88 92 HIS A CA 1
ATOM 740 C C . HIS A 1 92 ? -10.622 3.697 11.536 1.00 94.88 92 HIS A C 1
ATOM 742 O O . HIS A 1 92 ? -11.144 4.778 11.241 1.00 94.88 92 HIS A O 1
ATOM 748 N N . ARG A 1 93 ? -9.610 3.175 10.834 1.00 95.06 93 ARG A N 1
ATOM 749 C CA . ARG A 1 93 ? -8.996 3.847 9.682 1.00 95.06 93 ARG A CA 1
ATOM 750 C C . ARG A 1 93 ? -8.545 2.837 8.633 1.00 95.06 93 ARG A C 1
ATOM 752 O O . ARG A 1 93 ? -8.214 1.706 8.960 1.00 95.06 93 ARG A O 1
ATOM 759 N N . VAL A 1 94 ? -8.505 3.254 7.375 1.00 96.19 94 VAL A N 1
ATOM 760 C CA . VAL A 1 94 ? -7.803 2.536 6.308 1.00 96.19 94 VAL A CA 1
ATOM 761 C C . VAL A 1 94 ? -6.769 3.458 5.678 1.00 96.19 94 VAL A C 1
ATOM 763 O O . VAL A 1 94 ? -7.056 4.624 5.388 1.00 96.19 94 VAL A O 1
ATOM 766 N N . LEU A 1 95 ? -5.565 2.936 5.480 1.00 97.19 95 LEU A N 1
ATOM 767 C CA . LEU A 1 95 ? -4.491 3.579 4.736 1.00 97.19 95 LEU A CA 1
ATOM 768 C C . LEU A 1 95 ? -4.376 2.896 3.379 1.00 97.19 95 LEU A C 1
ATOM 770 O O . LEU A 1 95 ? -4.309 1.671 3.295 1.00 97.19 95 LEU A O 1
ATOM 774 N N . ILE A 1 96 ? -4.359 3.688 2.316 1.00 96.12 96 ILE A N 1
ATOM 775 C CA . ILE A 1 96 ? -4.288 3.195 0.946 1.00 96.12 96 ILE A CA 1
ATOM 776 C C . ILE A 1 96 ? -2.962 3.641 0.354 1.00 96.12 96 ILE A C 1
ATOM 778 O O . ILE A 1 96 ? -2.681 4.838 0.276 1.00 96.12 96 ILE A O 1
ATOM 782 N N . TYR A 1 97 ? -2.170 2.680 -0.099 1.00 96.25 97 TYR A N 1
ATOM 783 C CA . TYR A 1 97 ? -0.907 2.898 -0.790 1.00 96.25 97 TYR A CA 1
ATOM 784 C C . TYR A 1 97 ? -1.048 2.471 -2.248 1.00 96.25 97 TYR A C 1
ATOM 786 O O . TYR A 1 97 ? -1.666 1.452 -2.547 1.00 96.25 97 TYR A O 1
ATOM 794 N N . MET A 1 98 ? -0.479 3.259 -3.158 1.00 93.12 98 MET A N 1
ATOM 795 C CA . MET A 1 98 ? -0.480 2.960 -4.588 1.00 93.12 98 MET A CA 1
ATOM 796 C C . MET A 1 98 ? 0.941 2.714 -5.081 1.00 93.12 98 MET A C 1
ATOM 798 O O . MET A 1 98 ? 1.848 3.495 -4.801 1.00 93.12 98 MET A O 1
ATOM 802 N N . GLY A 1 99 ? 1.099 1.626 -5.826 1.00 88.06 99 GLY A N 1
ATOM 803 C CA . GLY A 1 99 ? 2.242 1.351 -6.686 1.00 88.06 99 GLY A CA 1
ATOM 804 C C . GLY A 1 99 ? 1.888 1.611 -8.151 1.00 88.06 99 GLY A C 1
ATOM 805 O O . GLY A 1 99 ? 0.793 2.076 -8.457 1.00 88.06 99 GLY A O 1
ATOM 806 N N . ALA A 1 100 ? 2.801 1.279 -9.066 1.00 82.94 100 ALA A N 1
ATOM 807 C CA . ALA A 1 100 ? 2.593 1.488 -10.503 1.00 82.94 100 ALA A CA 1
ATOM 808 C C . ALA A 1 100 ? 1.327 0.784 -11.038 1.00 82.94 100 ALA A C 1
ATOM 810 O O . ALA A 1 100 ? 0.520 1.397 -11.728 1.00 82.94 100 ALA A O 1
ATOM 811 N N . ASP A 1 101 ? 1.137 -0.485 -10.686 1.00 88.44 101 ASP A N 1
ATOM 812 C CA . ASP A 1 101 ? 0.031 -1.341 -11.136 1.00 88.44 101 ASP A CA 1
ATOM 813 C C . ASP A 1 101 ? -0.592 -2.134 -9.978 1.00 88.44 101 ASP A C 1
ATOM 815 O O . ASP A 1 101 ? -1.231 -3.168 -10.172 1.00 88.44 101 ASP A O 1
ATOM 819 N N . MET A 1 102 ? -0.382 -1.657 -8.748 1.00 92.62 102 MET A N 1
ATOM 820 C CA . MET A 1 102 ? -0.877 -2.303 -7.539 1.00 92.62 102 MET A CA 1
ATOM 821 C C . MET A 1 102 ? -1.429 -1.296 -6.536 1.00 92.62 102 MET A C 1
ATOM 823 O O . MET A 1 102 ? -1.032 -0.131 -6.508 1.00 92.62 102 MET A O 1
ATOM 827 N N . VAL A 1 103 ? -2.294 -1.783 -5.657 1.00 95.44 103 VAL A N 1
ATOM 828 C CA . VAL A 1 103 ? -2.825 -1.067 -4.501 1.00 95.44 103 VAL A CA 1
ATOM 829 C C . VAL A 1 103 ? -2.666 -1.935 -3.254 1.00 95.44 103 VAL A C 1
ATOM 831 O O . VAL A 1 103 ? -2.814 -3.158 -3.315 1.00 95.44 103 VAL A O 1
ATOM 834 N N . LEU A 1 104 ? -2.365 -1.303 -2.126 1.00 96.81 104 LEU A N 1
ATOM 835 C CA . LEU A 1 104 ? -2.364 -1.924 -0.809 1.00 96.81 104 LEU A CA 1
ATOM 836 C C . LEU A 1 104 ? -3.332 -1.165 0.092 1.00 96.81 104 LEU A C 1
ATOM 838 O O . LEU A 1 104 ? -3.188 0.040 0.293 1.00 96.81 104 LEU A O 1
ATOM 842 N N . TYR A 1 105 ? -4.290 -1.893 0.649 1.00 96.81 105 TYR A N 1
ATOM 843 C CA . TYR A 1 105 ? -5.188 -1.418 1.690 1.00 96.81 105 TYR A CA 1
ATOM 844 C C . TYR A 1 105 ? -4.712 -1.977 3.027 1.00 96.81 105 TYR A C 1
ATOM 846 O O . TYR A 1 105 ? -4.522 -3.188 3.165 1.00 96.81 105 TYR A O 1
ATOM 854 N N . VAL A 1 106 ? -4.518 -1.088 3.996 1.00 97.62 106 VAL A N 1
ATOM 855 C CA . VAL A 1 106 ? -4.107 -1.414 5.361 1.00 97.62 106 VAL A CA 1
ATOM 856 C C . VAL A 1 106 ? -5.189 -0.922 6.308 1.00 97.62 106 VAL A C 1
ATOM 858 O O . VAL A 1 106 ? -5.363 0.288 6.461 1.00 97.62 106 VAL A O 1
ATOM 861 N N . TRP A 1 107 ? -5.933 -1.839 6.923 1.00 97.31 107 TRP A N 1
ATOM 862 C CA . TRP A 1 107 ? -6.950 -1.484 7.913 1.00 97.31 107 TRP A CA 1
ATOM 863 C C . TRP A 1 107 ? -6.322 -1.429 9.296 1.00 97.31 107 TRP A C 1
ATOM 865 O O . TRP A 1 107 ? -5.653 -2.368 9.721 1.00 97.31 107 TRP A O 1
ATOM 875 N N . ILE A 1 108 ? -6.554 -0.315 9.979 1.00 97.75 108 ILE A N 1
ATOM 876 C CA . ILE A 1 108 ? -6.101 -0.047 11.336 1.00 97.75 108 ILE A CA 1
ATOM 877 C C . ILE A 1 108 ? -7.311 -0.154 12.262 1.00 97.75 108 ILE A C 1
ATOM 879 O O . ILE A 1 108 ? -8.368 0.430 11.988 1.00 97.75 108 ILE A O 1
ATOM 883 N N . ASP A 1 109 ? -7.154 -0.898 13.351 1.00 96.88 109 ASP A N 1
ATOM 884 C CA . ASP A 1 109 ? -8.153 -1.034 14.399 1.00 96.88 109 ASP A CA 1
ATOM 885 C C . ASP A 1 109 ? -8.204 0.200 15.316 1.00 96.88 109 ASP A C 1
ATOM 887 O O . ASP A 1 109 ? -7.465 1.176 15.174 1.00 96.88 109 ASP A O 1
ATOM 891 N N . LYS A 1 110 ? -9.114 0.174 16.292 1.00 96.69 110 LYS A N 1
ATOM 892 C CA . LYS A 1 110 ? -9.265 1.266 17.267 1.00 96.69 110 LYS A CA 1
ATOM 893 C C . LYS A 1 110 ? -8.087 1.378 18.241 1.00 96.69 110 LYS A C 1
ATOM 895 O O . LYS A 1 110 ? -7.969 2.403 18.907 1.00 96.69 110 LYS A O 1
ATOM 900 N N . SER A 1 111 ? -7.257 0.344 18.336 1.00 97.69 111 SER A N 1
ATOM 901 C CA . SER A 1 111 ? -6.053 0.311 19.166 1.00 97.69 111 SER A CA 1
ATOM 902 C C . SER A 1 111 ? -4.831 0.872 18.426 1.00 97.69 111 SER A C 1
ATOM 904 O O . SER A 1 111 ? -3.777 1.021 19.035 1.00 97.69 111 SER A O 1
ATOM 906 N N . GLY A 1 112 ? -4.960 1.209 17.137 1.00 97.19 112 GLY A N 1
ATOM 907 C CA . GLY A 1 112 ? -3.869 1.736 16.318 1.00 97.19 112 GLY A CA 1
ATOM 908 C C . GLY A 1 112 ? -2.990 0.656 15.684 1.00 97.19 112 GLY A C 1
ATOM 909 O O . GLY A 1 112 ? -1.871 0.960 15.265 1.00 97.19 112 GLY A O 1
ATOM 910 N N . HIS A 1 113 ? -3.478 -0.584 15.609 1.00 98.12 113 HIS A N 1
ATOM 911 C CA . HIS A 1 113 ? -2.769 -1.722 15.030 1.00 98.12 113 HIS A CA 1
ATOM 912 C C . HIS A 1 113 ? -3.392 -2.177 13.711 1.00 98.12 113 HIS A C 1
ATOM 914 O O . HIS A 1 113 ? -4.593 -2.038 13.492 1.00 98.12 113 HIS A O 1
ATOM 920 N N . VAL A 1 114 ? -2.582 -2.761 12.833 1.00 98.06 114 VAL A N 1
ATOM 921 C CA . VAL A 1 114 ? -3.047 -3.384 11.593 1.00 98.06 114 VAL A CA 1
ATOM 922 C C . VAL A 1 114 ? -3.934 -4.582 11.930 1.00 98.06 114 VAL A C 1
ATOM 924 O O . VAL A 1 114 ? -3.454 -5.573 12.475 1.00 98.06 114 VAL A O 1
ATOM 927 N N . GLU A 1 115 ? -5.213 -4.524 11.567 1.00 97.75 115 GLU A N 1
ATOM 928 C CA . GLU A 1 115 ? -6.152 -5.646 11.721 1.00 97.75 115 GLU A CA 1
ATOM 929 C C . GLU A 1 115 ? -6.294 -6.488 10.451 1.00 97.75 115 GLU A C 1
ATOM 931 O O . GLU A 1 115 ? -6.648 -7.664 10.525 1.00 97.75 115 GLU A O 1
ATOM 936 N N . ASP A 1 116 ? -6.050 -5.897 9.279 1.00 97.25 116 ASP A N 1
ATOM 937 C CA . ASP A 1 116 ? -6.205 -6.574 7.994 1.00 97.25 116 ASP A CA 1
ATOM 938 C C . ASP A 1 116 ? -5.370 -5.895 6.904 1.00 97.25 116 ASP A C 1
ATOM 940 O O . ASP A 1 116 ? -5.052 -4.702 6.973 1.00 97.25 116 ASP A O 1
ATOM 944 N N . LEU A 1 117 ? -5.048 -6.668 5.870 1.00 96.81 117 LEU A N 1
ATOM 945 C CA . LEU A 1 117 ? -4.247 -6.254 4.725 1.00 96.81 117 LEU A CA 1
ATOM 946 C C . LEU A 1 117 ? -4.852 -6.823 3.443 1.00 96.81 117 LEU A C 1
ATOM 948 O O . LEU A 1 117 ? -5.225 -7.994 3.374 1.00 96.81 117 LEU A O 1
ATOM 952 N N . PHE A 1 118 ? -4.905 -6.012 2.391 1.00 96.25 118 PHE A N 1
ATOM 953 C CA . PHE A 1 118 ? -5.282 -6.483 1.062 1.00 96.25 118 PHE A CA 1
ATOM 954 C C . PHE A 1 118 ? -4.402 -5.845 0.000 1.00 96.25 118 PHE A C 1
ATOM 956 O O . PHE A 1 118 ? -4.354 -4.623 -0.130 1.00 96.25 118 PHE A O 1
ATOM 963 N N . GLN A 1 119 ? -3.750 -6.691 -0.789 1.00 95.06 119 GLN A N 1
ATOM 964 C CA . GLN A 1 119 ? -2.962 -6.285 -1.941 1.00 95.06 119 GLN A CA 1
ATOM 965 C C . GLN A 1 119 ? -3.701 -6.678 -3.223 1.00 95.06 119 GLN A C 1
ATOM 967 O O . GLN A 1 119 ? -4.054 -7.842 -3.409 1.00 95.06 119 GLN A O 1
ATOM 972 N N . GLY A 1 120 ? -3.911 -5.710 -4.113 1.00 91.38 120 GLY A N 1
ATOM 973 C CA . GLY A 1 120 ? -4.601 -5.891 -5.389 1.00 91.38 120 GLY A CA 1
ATOM 974 C C . GLY A 1 120 ? -3.810 -5.314 -6.560 1.00 91.38 120 GLY A C 1
ATOM 975 O O . GLY A 1 120 ? -2.993 -4.416 -6.374 1.00 91.38 120 GLY A O 1
ATOM 976 N N . GLY A 1 121 ? -4.043 -5.836 -7.764 1.00 89.81 121 GLY A N 1
ATOM 977 C CA . GLY A 1 121 ? -3.578 -5.235 -9.021 1.00 89.81 121 GLY A CA 1
ATOM 978 C C . GLY A 1 121 ? -4.655 -4.365 -9.674 1.00 89.81 121 GLY A C 1
ATOM 979 O O . GLY A 1 121 ? -5.806 -4.388 -9.229 1.00 89.81 121 GLY A O 1
ATOM 980 N N . SER A 1 122 ? -4.275 -3.613 -10.708 1.00 82.69 122 SER A N 1
ATOM 981 C CA . SER A 1 122 ? -5.206 -3.021 -11.685 1.00 82.69 122 SER A CA 1
ATOM 982 C C . SER A 1 122 ? -5.522 -3.969 -12.830 1.00 82.69 122 SER A C 1
ATOM 984 O O . SER A 1 122 ? -4.544 -4.585 -13.318 1.00 82.69 122 SER A O 1
#

Solvent-accessible surface area (backbone atoms only — not comparable to full-atom values): 7092 Å² total; per-residue (Å²): 135,83,84,79,78,59,71,72,57,54,58,54,52,53,52,52,51,50,52,50,51,51,51,54,52,50,51,54,52,52,52,53,52,53,56,51,51,56,48,52,54,49,53,62,51,56,69,71,60,53,77,64,40,41,56,66,56,45,39,69,69,71,44,79,59,75,44,74,43,40,44,90,70,49,59,100,72,82,70,62,87,78,43,56,80,79,94,72,86,55,81,31,29,36,38,30,38,72,55,96,61,35,37,38,42,39,32,26,35,84,85,42,24,26,71,45,78,49,78,27,46,90

R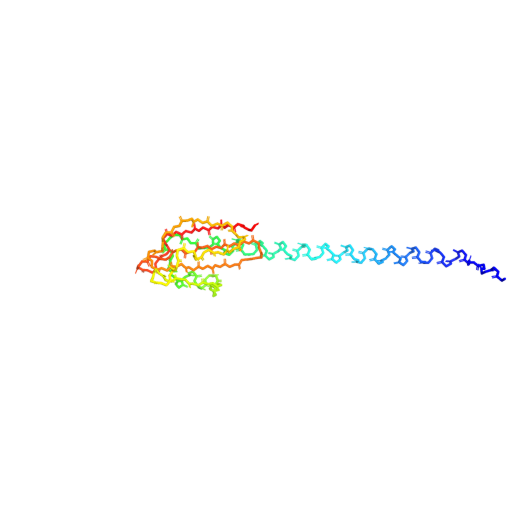adius of gyration: 24.97 Å; Cα contacts (8 Å, |Δi|>4): 146; chains: 1; bounding box: 43×24×86 Å

Sequence (122 aa):
MSSQINPTNYRLVVWILIAVLLILGSLFVAVGIVLKSFRSETVETWKRVQIGDTEDAVRTALGKPFREYSAEKASQQYYVHGYHHKERDISHRVLIYMGADMVLYVWID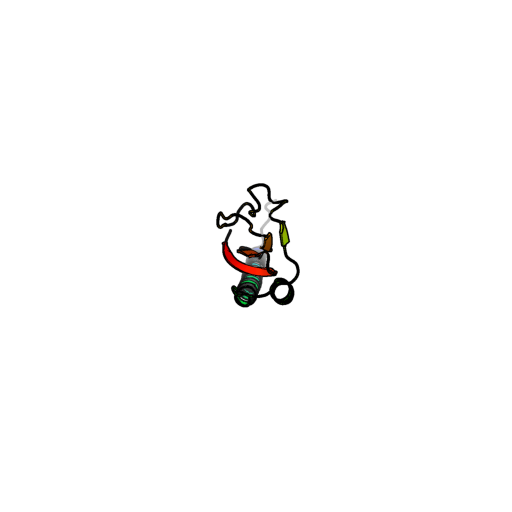KSGHVEDLFQGGS

Secondary structure (DSSP, 8-state):
------HHHHHHHHHHHHHHHHHHHHHHHHHHHHHHHHHHHHHHHHTT--TT-BHHHHHHHH-S-SEEEETTT--S--SPTTS-------SSEEEEEE-SSEEEEEEE-TTSBEEEEEEEE-

Mean predicted aligned error: 8.57 Å